Protein AF-A0A0M9UJW9-F1 (afdb_monomer_lite)

Sequence (109 aa):
MGSPVQAGAGADSSMRSRAARRAARISASCAGPHPRVPVQKARARQQRPDPDRVEGPRPVEHSDWLDPLFEERLAMREGQMLFPDRPGLGITLSERCRALTSDSVLLRG

Secondary structure (DSSP, 8-state):
-PPPPPP---SSHHHHHHHHHHHHHHHHTT-S-----------TT--PPPTT----PPP-----TTGGGBS----EETTEEPPPSSSTT---B-HHHHHT---------

Foldseek 3Di:
DDDDDDDDDDDDPPVVVVVVVVVVVVVVVPPDPDPPPPPPVPPPPDDDPDPPDPDDDDDDDDDCPCVQQWPDDFDDDPNDTDQDPQPDNNTDGDPVNVVPDPDDDDDDD

Structure (mmCIF, N/CA/C/O backbone):
data_AF-A0A0M9UJW9-F1
#
_entry.id   AF-A0A0M9UJW9-F1
#
loop_
_atom_site.group_PDB
_atom_site.id
_atom_site.type_symbol
_atom_site.label_atom_id
_atom_site.label_alt_id
_atom_site.label_comp_id
_atom_site.label_asym_id
_atom_site.label_entity_id
_atom_site.label_seq_id
_atom_site.pdbx_PDB_ins_code
_atom_site.Cartn_x
_atom_site.Cartn_y
_atom_site.Cartn_z
_atom_site.occupancy
_atom_site.B_iso_or_equiv
_atom_site.auth_seq_id
_atom_site.auth_comp_id
_atom_site.auth_asym_id
_atom_site.auth_atom_id
_atom_site.pdbx_PDB_model_num
ATOM 1 N N . MET A 1 1 ? 69.842 14.338 -17.694 1.00 43.28 1 MET A N 1
ATOM 2 C CA . MET A 1 1 ? 69.567 14.936 -16.372 1.00 43.28 1 MET A CA 1
AT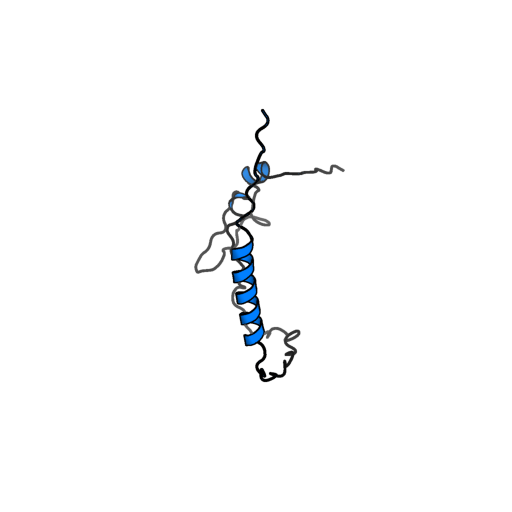OM 3 C C . MET A 1 1 ? 68.224 14.407 -15.900 1.00 43.28 1 MET A C 1
ATOM 5 O O . MET A 1 1 ? 67.210 14.789 -16.465 1.00 43.28 1 MET A O 1
ATOM 9 N N . GLY A 1 2 ? 68.221 13.439 -14.983 1.00 44.31 2 GLY A N 1
ATOM 10 C CA . GLY A 1 2 ? 66.994 12.874 -14.415 1.00 44.31 2 GLY A CA 1
ATOM 11 C C . GLY A 1 2 ? 66.650 13.588 -13.112 1.00 44.31 2 GLY A C 1
ATOM 12 O O . GLY A 1 2 ? 67.519 13.716 -12.255 1.00 44.31 2 GLY A O 1
ATOM 13 N N . SER A 1 3 ? 65.410 14.056 -12.977 1.00 46.81 3 SER A N 1
ATOM 14 C CA . SER A 1 3 ? 64.857 14.490 -11.689 1.00 46.81 3 SER A CA 1
ATOM 15 C C . SER A 1 3 ? 63.980 13.379 -11.107 1.00 46.81 3 SER A C 1
ATOM 17 O O . SER A 1 3 ? 63.216 12.772 -11.862 1.00 46.81 3 SER A O 1
ATOM 19 N N . PRO A 1 4 ? 64.067 13.099 -9.796 1.00 52.44 4 PRO A N 1
ATOM 20 C CA . PRO A 1 4 ? 63.242 12.095 -9.146 1.00 52.44 4 PRO A CA 1
ATOM 21 C C . PRO A 1 4 ? 61.886 12.672 -8.719 1.00 52.44 4 PRO A C 1
ATOM 23 O O . PRO A 1 4 ? 61.777 13.815 -8.279 1.00 52.44 4 PRO A O 1
ATOM 26 N N . VAL A 1 5 ? 60.855 11.833 -8.800 1.00 49.50 5 VAL A N 1
ATOM 27 C CA . VAL A 1 5 ? 59.558 12.031 -8.144 1.00 49.50 5 VAL A CA 1
ATOM 28 C C . VAL A 1 5 ? 59.728 11.773 -6.643 1.00 49.50 5 VAL A C 1
ATOM 30 O O . VAL A 1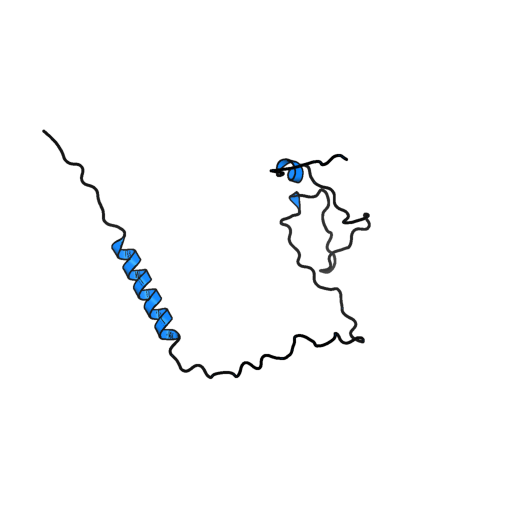 5 ? 60.164 10.690 -6.256 1.00 49.50 5 VAL A O 1
ATOM 33 N N . GLN A 1 6 ? 59.362 12.738 -5.794 1.00 45.41 6 GLN A N 1
ATOM 34 C CA . GLN A 1 6 ? 59.135 12.503 -4.364 1.00 45.41 6 GLN A CA 1
ATOM 35 C C . GLN A 1 6 ? 57.634 12.378 -4.084 1.00 45.41 6 GLN A C 1
ATOM 37 O O . GLN A 1 6 ? 56.857 13.289 -4.364 1.00 45.41 6 GLN A O 1
ATOM 42 N N . ALA A 1 7 ? 57.246 11.242 -3.503 1.00 41.31 7 ALA A N 1
ATOM 43 C CA . ALA A 1 7 ? 55.927 10.994 -2.939 1.00 41.31 7 ALA A CA 1
ATOM 44 C C . ALA A 1 7 ? 55.889 11.477 -1.479 1.00 41.31 7 ALA A C 1
ATOM 46 O O . ALA A 1 7 ? 56.686 11.037 -0.652 1.00 41.31 7 ALA A O 1
ATOM 47 N N . GLY A 1 8 ? 54.957 12.374 -1.156 1.00 36.16 8 GLY A N 1
ATOM 48 C CA . GLY A 1 8 ? 54.696 12.812 0.214 1.00 36.16 8 GLY A CA 1
ATOM 49 C C . GLY A 1 8 ? 53.750 11.852 0.935 1.00 36.16 8 GLY A C 1
ATOM 50 O O . GLY A 1 8 ? 52.555 11.832 0.657 1.00 36.16 8 GLY A O 1
ATOM 51 N N . ALA A 1 9 ? 54.276 11.084 1.889 1.00 52.41 9 ALA A N 1
ATOM 52 C CA . ALA A 1 9 ? 53.504 10.357 2.893 1.00 52.41 9 ALA A CA 1
ATOM 53 C C . ALA A 1 9 ? 53.598 11.121 4.223 1.00 52.41 9 ALA A C 1
ATOM 55 O O . ALA A 1 9 ? 54.667 11.177 4.827 1.00 52.41 9 ALA A O 1
ATOM 56 N N . GLY A 1 10 ? 52.506 11.739 4.683 1.00 51.19 10 GLY A N 1
ATOM 57 C CA . GLY A 1 10 ? 52.581 12.575 5.887 1.00 51.19 10 GLY A CA 1
ATOM 58 C C . GLY A 1 10 ? 51.262 13.132 6.417 1.00 51.19 10 GLY A C 1
ATOM 59 O O . GLY A 1 10 ? 51.214 14.309 6.752 1.00 51.19 10 GLY A O 1
ATOM 60 N N . ALA A 1 11 ? 50.192 12.332 6.502 1.00 51.00 11 ALA A N 1
ATOM 61 C CA . ALA A 1 11 ? 48.937 12.786 7.130 1.00 51.00 11 ALA A CA 1
ATOM 62 C C . ALA A 1 11 ? 48.184 11.744 7.994 1.00 51.00 11 ALA A C 1
ATOM 64 O O . ALA A 1 11 ? 47.224 12.106 8.668 1.00 51.00 11 ALA A O 1
ATOM 65 N N . ASP A 1 12 ? 48.607 10.474 8.055 1.00 55.53 12 ASP A N 1
ATOM 66 C CA . ASP A 1 12 ? 47.799 9.395 8.672 1.00 55.53 12 ASP A CA 1
ATOM 67 C C . ASP A 1 12 ? 48.118 9.138 10.174 1.00 55.53 12 ASP A C 1
ATOM 69 O O . ASP A 1 12 ? 47.286 8.691 10.967 1.00 55.53 12 ASP A O 1
ATOM 73 N N . SER A 1 13 ? 49.311 9.503 10.650 1.00 48.34 13 SER A N 1
ATOM 74 C CA . SER A 1 13 ? 49.787 9.111 11.992 1.00 48.34 13 SER A CA 1
ATOM 75 C C . SER A 1 13 ? 49.118 9.865 13.160 1.00 48.34 13 SER A C 1
ATOM 77 O O . SER A 1 13 ? 49.022 9.349 14.280 1.00 48.34 13 SER A O 1
ATOM 79 N N . SER A 1 14 ? 48.624 11.086 12.918 1.00 54.22 14 SER A N 1
ATOM 80 C CA . SER A 1 14 ? 48.058 11.968 13.958 1.00 54.22 14 SER A CA 1
ATOM 81 C C . SER A 1 14 ? 46.613 11.598 14.338 1.00 54.22 14 SER A C 1
ATOM 83 O O . SER A 1 14 ? 46.249 11.598 15.520 1.00 54.22 14 SER A O 1
ATOM 85 N N . MET A 1 15 ? 45.794 11.186 13.363 1.00 49.81 15 MET A N 1
ATOM 86 C CA . MET A 1 15 ? 44.398 10.784 13.590 1.00 49.81 15 MET A CA 1
ATOM 87 C C . MET A 1 15 ? 44.294 9.454 14.350 1.00 49.81 15 MET A C 1
ATOM 89 O O . MET A 1 15 ? 43.516 9.345 15.306 1.00 49.81 15 MET A O 1
ATOM 93 N N . ARG A 1 16 ? 45.147 8.475 14.016 1.00 54.72 16 ARG A N 1
ATOM 94 C CA . ARG A 1 16 ? 45.202 7.168 14.702 1.00 54.72 16 ARG A CA 1
ATOM 95 C C . ARG A 1 16 ? 45.533 7.309 16.192 1.00 54.72 16 ARG A C 1
ATOM 97 O O . ARG A 1 16 ? 44.937 6.637 17.033 1.00 54.72 16 ARG A O 1
ATOM 104 N N . SER A 1 17 ? 46.382 8.277 16.537 1.00 56.62 17 SER A N 1
ATOM 105 C CA . SER A 1 17 ? 46.771 8.570 17.922 1.00 56.62 17 SER A CA 1
ATOM 106 C C . SER A 1 17 ? 45.661 9.195 18.784 1.00 56.62 17 SER A C 1
ATOM 108 O O . SER A 1 17 ? 45.693 9.076 20.013 1.00 56.62 17 SER A O 1
ATOM 110 N N . ARG A 1 18 ? 44.669 9.877 18.194 1.00 57.16 18 AR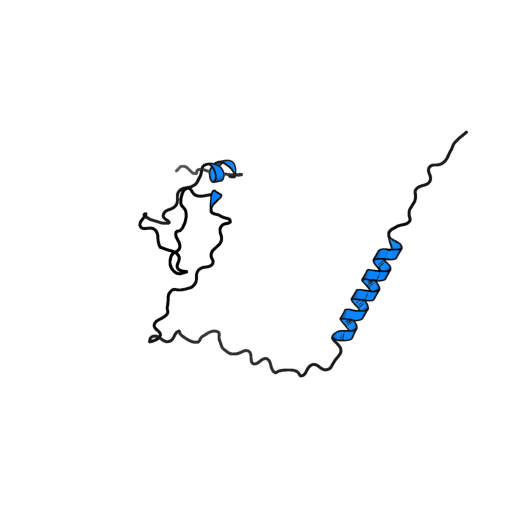G A N 1
ATOM 111 C CA . ARG A 1 18 ? 43.505 10.404 18.939 1.00 57.16 18 ARG A CA 1
ATOM 112 C C . ARG A 1 18 ? 42.414 9.347 19.119 1.00 57.16 18 ARG A C 1
ATOM 114 O O . ARG A 1 18 ? 41.852 9.248 20.209 1.00 57.16 18 ARG A O 1
ATOM 121 N N . ALA A 1 19 ? 42.166 8.527 18.098 1.00 56.75 19 ALA A N 1
ATOM 122 C CA . ALA A 1 19 ? 41.201 7.429 18.166 1.00 56.75 19 ALA A CA 1
ATOM 123 C C . ALA A 1 19 ? 41.591 6.380 19.225 1.00 56.75 19 ALA A C 1
ATOM 125 O O . ALA A 1 19 ? 40.765 6.016 20.064 1.00 56.75 19 ALA A O 1
ATOM 126 N N . ALA A 1 20 ? 42.869 5.985 19.270 1.00 53.62 20 ALA A N 1
ATOM 127 C CA . ALA A 1 20 ? 43.375 5.024 20.252 1.00 53.62 20 ALA A CA 1
ATOM 128 C C . ALA A 1 20 ? 43.221 5.516 21.706 1.00 53.62 20 ALA A C 1
ATOM 130 O O . ALA A 1 20 ? 42.790 4.770 22.585 1.00 53.62 20 ALA A O 1
ATOM 131 N N . ARG A 1 21 ? 43.486 6.807 21.963 1.00 56.34 21 ARG A N 1
ATOM 132 C CA . ARG A 1 21 ? 43.331 7.409 23.301 1.00 56.34 21 ARG A CA 1
ATOM 133 C C . ARG A 1 21 ? 41.871 7.514 23.755 1.00 56.34 21 ARG A C 1
ATOM 135 O O . ARG A 1 21 ? 41.601 7.402 24.949 1.00 56.34 21 ARG A O 1
ATOM 142 N N . ARG A 1 22 ? 40.923 7.696 22.830 1.00 54.56 22 ARG A N 1
ATOM 143 C CA . ARG A 1 22 ? 39.485 7.747 23.149 1.00 54.56 22 ARG A CA 1
ATOM 144 C C . ARG A 1 22 ? 38.918 6.356 23.465 1.00 54.56 22 ARG A C 1
ATOM 146 O O . ARG A 1 22 ? 38.146 6.233 24.410 1.00 54.56 22 ARG A O 1
ATOM 153 N N . ALA A 1 23 ? 39.352 5.317 22.750 1.00 50.06 23 ALA A N 1
ATOM 154 C CA . ALA A 1 23 ? 38.933 3.931 22.995 1.00 50.06 23 ALA A CA 1
ATOM 155 C C . ALA A 1 23 ? 39.395 3.395 24.367 1.00 50.06 23 ALA A C 1
ATOM 157 O O . ALA A 1 23 ? 38.624 2.749 25.081 1.00 50.06 23 ALA A O 1
ATOM 158 N N . ALA A 1 24 ? 40.619 3.736 24.785 1.00 53.69 24 ALA A N 1
ATOM 159 C CA . ALA A 1 24 ? 41.142 3.350 26.098 1.00 53.69 24 ALA A CA 1
ATOM 160 C C . ALA A 1 24 ? 40.348 3.976 27.264 1.00 53.69 24 ALA A C 1
ATOM 162 O O . ALA A 1 24 ? 40.149 3.339 28.297 1.00 53.69 24 ALA A O 1
ATOM 163 N N . ARG A 1 25 ? 39.836 5.205 27.090 1.00 51.72 25 ARG A N 1
ATOM 164 C CA . ARG A 1 25 ? 39.080 5.924 28.128 1.00 51.72 25 ARG A CA 1
ATOM 165 C C . ARG A 1 25 ? 37.647 5.393 28.306 1.00 51.72 25 ARG A C 1
ATOM 167 O O . ARG A 1 25 ? 37.133 5.431 29.417 1.00 51.72 25 ARG A O 1
ATOM 174 N N . ILE A 1 26 ? 37.030 4.851 27.251 1.00 53.72 26 ILE A N 1
ATOM 175 C CA . ILE A 1 26 ? 35.713 4.186 27.332 1.00 53.72 26 ILE A CA 1
ATOM 176 C C . ILE A 1 26 ? 35.829 2.856 28.089 1.00 53.72 26 ILE A C 1
ATOM 178 O O . ILE A 1 26 ? 35.010 2.570 28.957 1.00 53.72 26 ILE A O 1
ATOM 182 N N . SER A 1 27 ? 36.888 2.083 27.831 1.00 52.41 27 SER A N 1
ATOM 183 C CA . SER A 1 27 ? 37.079 0.762 28.450 1.00 52.41 27 SER A CA 1
ATOM 184 C C . SER A 1 27 ? 37.290 0.830 29.970 1.00 52.41 27 SER A C 1
ATOM 186 O O . SER A 1 27 ? 36.798 -0.026 30.699 1.00 52.41 27 SER A O 1
ATOM 188 N N . ALA A 1 28 ? 37.962 1.872 30.471 1.00 53.94 28 ALA A N 1
ATOM 189 C CA . ALA A 1 28 ? 38.191 2.048 31.908 1.00 53.94 28 ALA A CA 1
ATOM 190 C C . ALA A 1 28 ? 36.925 2.453 32.693 1.00 53.94 28 ALA A C 1
ATOM 192 O O . ALA A 1 28 ? 36.850 2.213 33.895 1.00 53.94 28 ALA A O 1
ATOM 193 N N . SER A 1 29 ? 35.916 3.034 32.031 1.00 49.84 29 SER A N 1
ATOM 194 C CA . SER A 1 29 ? 34.678 3.487 32.685 1.00 49.84 29 SER A CA 1
ATOM 195 C C . SER A 1 29 ? 33.723 2.343 33.051 1.00 49.84 29 SER A C 1
ATOM 197 O O . SER A 1 29 ? 32.823 2.547 33.862 1.00 49.84 29 SER A O 1
ATOM 199 N N . CYS A 1 30 ? 33.893 1.154 32.468 1.00 45.91 30 CYS A N 1
ATOM 200 C CA . CYS A 1 30 ? 32.993 0.012 32.662 1.00 45.91 30 CYS A CA 1
ATOM 201 C C . CYS A 1 30 ? 33.482 -0.991 33.722 1.00 45.91 30 CYS A C 1
ATOM 203 O O . CYS A 1 30 ? 32.813 -1.991 33.965 1.00 45.91 30 CYS A O 1
ATOM 205 N N . ALA A 1 31 ? 34.634 -0.744 34.354 1.00 50.91 31 ALA A N 1
ATOM 206 C CA . ALA A 1 31 ? 35.265 -1.665 35.305 1.00 50.91 31 ALA A CA 1
ATOM 207 C C . ALA A 1 31 ? 34.903 -1.396 36.783 1.00 50.91 31 ALA A C 1
ATOM 209 O O . ALA A 1 31 ? 35.614 -1.832 37.686 1.00 50.91 31 ALA A O 1
ATOM 210 N N . GLY A 1 32 ? 33.810 -0.673 37.048 1.00 54.75 32 GLY A N 1
ATOM 211 C CA . GLY A 1 32 ? 33.247 -0.554 38.395 1.00 54.75 32 GLY A CA 1
ATOM 212 C C . GLY A 1 32 ? 32.362 -1.761 38.738 1.00 54.75 32 GLY A C 1
ATOM 213 O O . GLY A 1 32 ? 31.749 -2.338 37.836 1.00 54.75 32 GLY A O 1
ATOM 214 N N . PRO A 1 33 ? 32.246 -2.161 40.018 1.00 55.06 33 PRO A N 1
ATOM 215 C CA . PRO A 1 33 ? 31.326 -3.215 40.424 1.00 55.06 33 PRO A CA 1
ATOM 216 C C . PRO A 1 33 ? 29.886 -2.730 40.217 1.00 55.06 33 PRO A C 1
ATOM 218 O O . PRO A 1 33 ? 29.307 -2.061 41.069 1.00 55.06 33 PRO A O 1
ATOM 221 N N . HIS A 1 34 ? 29.293 -3.047 39.066 1.00 56.22 34 HIS A N 1
ATOM 222 C CA . HIS A 1 34 ? 27.860 -2.867 38.881 1.00 56.22 34 HIS A CA 1
ATOM 223 C C . HIS A 1 34 ? 27.126 -3.824 39.829 1.00 56.22 34 HIS A C 1
ATOM 225 O O . HIS A 1 34 ? 27.430 -5.025 39.826 1.00 56.22 34 HIS A O 1
ATOM 231 N N . PRO A 1 35 ? 26.153 -3.347 40.628 1.00 51.56 35 PRO A N 1
ATOM 232 C CA . PRO A 1 35 ? 25.291 -4.246 41.376 1.00 51.56 35 PRO A CA 1
ATOM 233 C C . PRO A 1 35 ? 24.612 -5.177 40.370 1.00 51.56 35 PRO A C 1
ATOM 235 O O . PRO A 1 35 ? 23.945 -4.726 39.437 1.00 51.56 35 PRO A O 1
ATOM 238 N N . ARG A 1 36 ? 24.822 -6.489 40.526 1.00 61.81 36 ARG A N 1
ATOM 239 C CA . ARG A 1 36 ? 24.105 -7.496 39.743 1.00 61.81 36 ARG A CA 1
ATOM 240 C C . ARG A 1 36 ? 22.640 -7.421 40.145 1.00 61.81 36 ARG A C 1
ATOM 242 O O . ARG A 1 36 ? 22.231 -8.045 41.118 1.00 61.81 36 ARG A O 1
ATOM 249 N N . VAL A 1 37 ? 21.859 -6.643 39.404 1.00 57.44 37 VAL A N 1
ATOM 250 C CA . VAL A 1 37 ? 20.404 -6.720 39.479 1.00 57.44 37 VAL A CA 1
ATOM 251 C C . VAL A 1 37 ? 20.046 -8.125 38.996 1.00 57.44 37 VAL A C 1
ATOM 253 O O . VAL A 1 37 ? 20.422 -8.476 37.870 1.00 57.44 37 VAL A O 1
ATOM 256 N N . PRO A 1 38 ? 19.403 -8.979 39.810 1.00 55.62 38 PRO A N 1
ATOM 257 C CA . PRO A 1 38 ? 18.934 -10.255 39.310 1.00 55.62 38 PRO A CA 1
ATOM 258 C C . PRO A 1 38 ? 17.970 -9.953 38.166 1.00 55.62 38 PRO A C 1
ATOM 260 O O . PRO A 1 38 ? 16.920 -9.344 38.367 1.00 55.62 38 PRO A O 1
ATOM 263 N N . VAL A 1 39 ? 18.345 -10.359 36.951 1.00 59.56 39 VAL A N 1
ATOM 264 C CA . VAL A 1 39 ? 17.428 -10.388 35.817 1.00 59.56 39 VAL A CA 1
ATOM 265 C C . VAL A 1 39 ? 16.398 -11.453 36.160 1.00 59.56 39 VAL A C 1
ATOM 267 O O . VAL A 1 39 ? 16.547 -12.628 35.823 1.00 59.56 39 VAL A O 1
ATOM 270 N N . GLN A 1 40 ? 15.345 -11.053 36.869 1.00 61.09 40 GLN A N 1
ATOM 271 C CA . GLN A 1 40 ? 14.093 -11.776 36.817 1.00 61.09 40 GLN A CA 1
ATOM 272 C C . GLN A 1 40 ? 13.683 -11.718 35.349 1.00 61.09 40 GLN A C 1
ATOM 274 O O . GLN A 1 40 ? 13.182 -10.703 34.870 1.00 61.09 40 GLN A O 1
ATOM 279 N N . LYS A 1 41 ? 13.966 -12.789 34.597 1.00 50.31 41 LYS A N 1
ATOM 280 C CA . LYS A 1 41 ? 13.338 -13.024 33.299 1.00 50.31 41 LYS A CA 1
ATOM 281 C C . LYS A 1 41 ? 11.854 -13.183 33.596 1.00 50.31 41 LYS A C 1
ATOM 283 O O . LYS A 1 41 ? 11.380 -14.293 33.834 1.00 50.31 41 LYS A O 1
ATOM 288 N N . ALA A 1 42 ? 11.159 -12.053 33.694 1.00 55.41 42 ALA A N 1
ATOM 289 C CA . ALA A 1 42 ? 9.734 -12.000 33.903 1.00 55.41 42 ALA A CA 1
ATOM 290 C C . ALA A 1 42 ? 9.117 -12.937 32.870 1.00 55.41 42 ALA A C 1
ATOM 292 O O . ALA A 1 42 ? 9.406 -12.847 31.673 1.00 55.41 42 ALA A O 1
ATOM 293 N N . ARG A 1 43 ? 8.306 -13.879 33.345 1.00 56.44 43 ARG A N 1
ATOM 294 C CA . ARG A 1 43 ? 7.522 -14.815 32.535 1.00 56.44 43 ARG A CA 1
ATOM 295 C C . ARG A 1 43 ? 6.408 -14.067 31.784 1.00 56.44 43 ARG A C 1
ATOM 297 O O . ARG A 1 43 ? 5.264 -14.492 31.770 1.00 56.44 43 ARG A O 1
ATOM 304 N N . ALA A 1 44 ? 6.728 -12.940 31.158 1.00 55.28 44 ALA A N 1
ATOM 305 C CA . ALA A 1 44 ? 5.801 -12.047 30.477 1.00 55.28 44 ALA A CA 1
ATOM 306 C C . ALA A 1 44 ? 5.423 -12.542 29.068 1.00 55.28 44 ALA A C 1
ATOM 308 O O . ALA A 1 44 ? 4.848 -11.799 28.286 1.00 55.28 44 ALA A O 1
ATOM 309 N N . ARG A 1 45 ? 5.753 -13.791 28.707 1.00 59.19 45 ARG A N 1
ATOM 310 C CA . ARG A 1 45 ? 5.456 -14.338 27.374 1.00 59.19 45 ARG A CA 1
ATOM 311 C C . ARG A 1 45 ? 4.055 -14.943 27.230 1.00 59.19 45 ARG A C 1
ATOM 313 O O . ARG A 1 45 ? 3.728 -15.363 26.129 1.00 59.19 45 ARG A O 1
ATOM 320 N N . GLN A 1 46 ? 3.246 -15.029 28.291 1.00 63.56 46 GLN A N 1
ATOM 321 C CA . GLN A 1 46 ? 1.967 -15.766 28.249 1.00 63.56 46 GLN A CA 1
ATOM 322 C C . GLN A 1 46 ? 0.856 -15.179 29.136 1.00 63.56 46 GLN A C 1
ATOM 324 O O . GLN A 1 46 ? -0.029 -15.912 29.573 1.00 63.56 46 GLN A O 1
ATOM 329 N N . GLN A 1 47 ? 0.868 -13.878 29.435 1.00 66.19 47 GLN A N 1
ATOM 330 C CA . GLN A 1 47 ? -0.338 -13.281 30.014 1.00 66.19 47 GLN A CA 1
ATOM 331 C C . GLN A 1 47 ? -1.398 -13.241 28.914 1.00 66.19 47 GLN A C 1
ATOM 333 O O . GLN A 1 47 ? -1.230 -12.540 27.916 1.00 66.19 47 GLN A O 1
ATOM 338 N N . ARG A 1 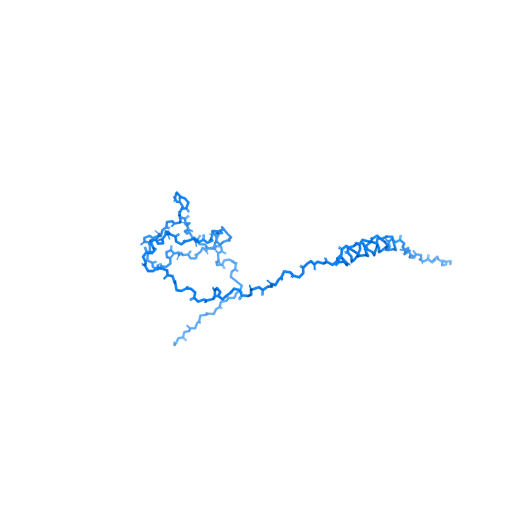48 ? -2.444 -14.067 29.057 1.00 64.81 48 ARG A N 1
ATOM 339 C CA . ARG A 1 48 ? -3.622 -13.972 28.192 1.00 64.81 48 ARG A CA 1
ATOM 340 C C . ARG A 1 48 ? -4.165 -12.547 28.321 1.00 64.81 48 ARG A C 1
ATOM 342 O O . ARG A 1 48 ? -4.202 -12.045 29.447 1.00 64.81 48 ARG A O 1
ATOM 349 N N . PRO A 1 49 ? -4.533 -11.892 27.210 1.00 68.88 49 PRO A N 1
ATOM 350 C CA . PRO A 1 49 ? -5.209 -10.610 27.298 1.00 68.88 49 PRO A CA 1
ATOM 351 C C . PRO A 1 49 ? -6.462 -10.775 28.164 1.00 68.88 49 PRO A C 1
ATOM 353 O O . PRO A 1 49 ? -7.145 -11.798 28.085 1.00 68.88 49 PRO A O 1
ATOM 356 N N . ASP A 1 50 ? -6.692 -9.795 29.032 1.00 75.88 50 ASP A N 1
ATOM 357 C CA . ASP A 1 50 ? -7.883 -9.714 29.871 1.00 75.88 50 ASP A CA 1
ATOM 358 C C . ASP A 1 50 ? -9.121 -9.625 28.959 1.00 75.88 50 ASP A C 1
ATOM 360 O O . ASP A 1 50 ? -9.192 -8.688 28.157 1.00 75.88 50 ASP A O 1
ATOM 364 N N . PRO A 1 51 ? -10.051 -10.598 29.015 1.00 69.50 51 PRO A N 1
ATOM 365 C CA . PRO A 1 51 ? -11.210 -10.640 28.126 1.00 69.50 51 PRO A CA 1
ATOM 366 C C . PRO A 1 51 ? -12.179 -9.474 28.352 1.00 69.50 51 PRO A C 1
ATOM 368 O O . PRO A 1 51 ? -12.932 -9.144 27.438 1.00 69.50 51 PRO A O 1
ATOM 371 N N . ASP A 1 52 ? -12.129 -8.836 29.525 1.00 79.75 52 ASP A N 1
ATOM 372 C CA . ASP A 1 52 ? -13.006 -7.721 29.887 1.00 79.75 52 ASP A CA 1
ATOM 373 C C . ASP A 1 52 ? -12.366 -6.359 29.572 1.00 79.75 52 ASP A C 1
ATOM 375 O O . ASP A 1 52 ? -12.996 -5.304 29.706 1.00 79.75 52 ASP A O 1
ATOM 379 N N . ARG A 1 53 ? -11.107 -6.348 29.108 1.00 75.94 53 ARG A N 1
ATOM 380 C CA . ARG A 1 53 ? -10.447 -5.122 28.668 1.00 75.94 53 ARG A CA 1
ATOM 381 C C . ARG A 1 53 ? -11.048 -4.677 27.341 1.00 75.94 53 ARG A C 1
ATOM 383 O O . ARG A 1 53 ? -10.781 -5.260 26.294 1.00 75.94 53 ARG A O 1
ATOM 390 N N . VAL A 1 54 ? -11.763 -3.555 27.374 1.00 69.88 54 VAL A N 1
ATOM 391 C CA . VAL A 1 54 ? -12.078 -2.790 26.164 1.00 69.88 54 VAL A CA 1
ATOM 392 C C . VAL A 1 54 ? -10.763 -2.229 25.627 1.00 69.88 54 VAL A C 1
ATOM 394 O O . VAL A 1 54 ? -10.259 -1.199 26.078 1.00 69.88 54 VAL A O 1
ATOM 397 N N . GLU A 1 55 ? -10.132 -2.962 24.717 1.00 75.12 55 GLU A N 1
ATOM 398 C CA . GLU A 1 55 ? -8.952 -2.472 24.028 1.00 75.12 55 GLU A CA 1
ATOM 399 C C . GLU A 1 55 ? -9.369 -1.355 23.068 1.00 75.12 55 GLU A C 1
ATOM 401 O O . GLU A 1 55 ? -10.215 -1.542 22.195 1.00 75.12 55 GLU A O 1
ATOM 406 N N . GLY A 1 56 ? -8.776 -0.172 23.247 1.00 80.25 56 GLY A N 1
ATOM 407 C CA . GLY A 1 56 ? -8.877 0.908 22.271 1.00 80.25 56 GLY A CA 1
ATOM 408 C C . GLY A 1 56 ? -8.259 0.516 20.920 1.00 80.25 56 GLY A C 1
ATOM 409 O O . GLY A 1 56 ? -7.659 -0.560 20.797 1.00 80.25 56 GLY A O 1
ATOM 410 N N . PRO A 1 57 ? -8.367 1.386 19.900 1.00 84.00 57 PRO A N 1
ATOM 411 C CA . PRO A 1 57 ? -7.804 1.113 18.585 1.00 84.00 57 PRO A CA 1
ATOM 412 C C . PRO A 1 57 ? -6.327 0.745 18.706 1.00 84.00 57 PRO A C 1
ATOM 414 O O . PRO A 1 57 ? -5.554 1.378 19.432 1.00 84.00 57 PRO A O 1
ATOM 417 N N . ARG A 1 58 ? -5.942 -0.323 18.008 1.00 86.62 58 ARG A N 1
ATOM 418 C CA . ARG A 1 58 ? -4.555 -0.771 17.997 1.00 86.62 58 ARG A CA 1
ATOM 419 C C . ARG A 1 58 ? -3.706 0.279 17.270 1.00 86.62 58 ARG A C 1
ATOM 421 O O . ARG A 1 58 ? -4.098 0.706 16.184 1.00 86.62 58 ARG A O 1
ATOM 428 N N . PRO A 1 59 ? -2.564 0.700 17.840 1.00 88.94 59 PRO A N 1
ATOM 429 C CA . PRO A 1 59 ? -1.671 1.619 17.157 1.00 88.94 59 PRO A CA 1
ATOM 430 C C . PRO A 1 59 ? -1.109 0.948 15.904 1.00 88.94 59 PRO A C 1
ATOM 432 O O . PRO A 1 59 ? -0.743 -0.228 15.926 1.00 88.94 59 PRO A O 1
ATOM 435 N N . VAL A 1 60 ? -1.029 1.722 14.830 1.00 92.19 60 VAL A N 1
ATOM 436 C CA . VAL A 1 60 ? -0.401 1.328 13.572 1.00 92.19 60 VAL A CA 1
ATOM 437 C C . VAL A 1 60 ? 0.727 2.311 13.314 1.00 92.19 60 VAL A C 1
ATOM 439 O O . VAL A 1 60 ? 0.566 3.514 13.521 1.00 92.19 60 VAL A O 1
ATOM 442 N N . GLU A 1 61 ? 1.882 1.799 12.908 1.00 92.31 61 GLU A N 1
ATOM 443 C CA . GLU A 1 61 ? 2.996 2.649 12.511 1.00 92.31 61 GLU A CA 1
ATOM 444 C C . GLU A 1 61 ? 2.631 3.408 11.233 1.00 92.31 61 GLU A C 1
ATOM 446 O O . GLU A 1 61 ? 2.202 2.812 10.244 1.00 92.31 61 GLU A O 1
ATOM 451 N N . HIS A 1 62 ? 2.791 4.728 11.266 1.00 90.38 62 HIS A N 1
ATOM 452 C CA . HIS A 1 62 ? 2.587 5.582 10.106 1.00 90.38 62 HIS A CA 1
ATOM 453 C C . HIS A 1 62 ? 3.937 5.926 9.470 1.00 90.38 62 HIS A C 1
ATOM 455 O O . HIS A 1 62 ? 4.844 6.402 10.153 1.00 90.38 62 HIS A O 1
ATOM 461 N N . SER A 1 63 ? 4.049 5.704 8.162 1.00 92.56 63 SER A N 1
ATOM 462 C CA . SER A 1 63 ? 5.204 6.065 7.340 1.00 92.56 63 SER A CA 1
ATOM 463 C C . SER A 1 63 ? 4.715 6.551 5.978 1.00 92.56 63 SER A C 1
ATOM 465 O O . SER A 1 63 ? 3.810 5.952 5.400 1.00 92.56 63 SER A O 1
ATOM 467 N N . ASP A 1 64 ? 5.331 7.613 5.465 1.00 93.69 64 ASP A N 1
ATOM 468 C CA . ASP A 1 64 ? 5.022 8.245 4.178 1.00 93.69 64 ASP A CA 1
ATOM 469 C C . ASP 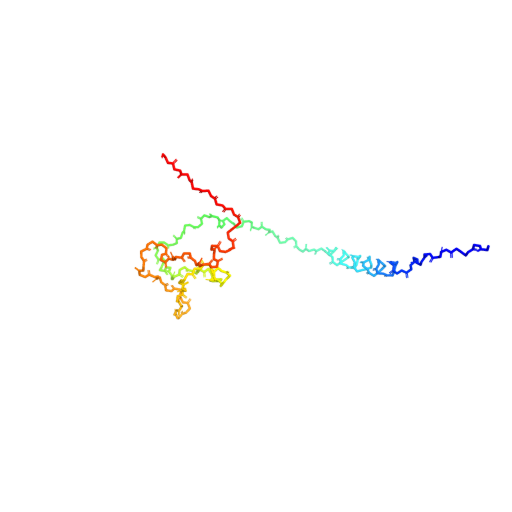A 1 64 ? 5.918 7.744 3.029 1.00 93.69 64 ASP A C 1
ATOM 471 O O . ASP A 1 64 ? 5.745 8.129 1.875 1.00 93.69 64 ASP A O 1
ATOM 475 N N . TRP A 1 65 ? 6.881 6.855 3.296 1.00 96.38 65 TRP A N 1
ATOM 476 C CA . TRP A 1 65 ? 7.874 6.438 2.296 1.00 96.38 65 TRP A CA 1
ATOM 477 C C . TRP A 1 65 ? 7.262 5.744 1.074 1.00 96.38 65 TRP A C 1
ATOM 479 O O . TRP A 1 65 ? 7.830 5.793 -0.019 1.00 96.38 65 TRP A O 1
ATOM 489 N N . LEU A 1 66 ? 6.113 5.090 1.254 1.00 96.38 66 LEU A N 1
ATOM 490 C CA . LEU A 1 66 ? 5.416 4.355 0.199 1.00 96.38 66 LEU A CA 1
ATOM 491 C C . LEU A 1 66 ? 4.399 5.206 -0.559 1.00 96.38 66 LEU A C 1
ATOM 493 O O . LEU A 1 66 ? 3.930 4.775 -1.611 1.00 96.38 66 LEU A O 1
ATOM 497 N N . ASP A 1 67 ? 4.092 6.408 -0.074 1.00 96.31 67 ASP A N 1
ATOM 498 C CA . ASP A 1 67 ? 3.093 7.287 -0.672 1.00 96.31 67 ASP A CA 1
ATOM 499 C C . ASP A 1 67 ? 3.292 7.447 -2.194 1.00 96.31 67 ASP A C 1
ATOM 501 O O . ASP A 1 67 ? 2.343 7.247 -2.957 1.00 96.31 67 ASP A O 1
ATOM 505 N N . PRO A 1 68 ? 4.496 7.716 -2.730 1.00 97.50 68 PRO A N 1
ATOM 506 C CA . PRO A 1 68 ? 4.654 7.921 -4.171 1.00 97.50 68 PRO A CA 1
ATOM 507 C C . PRO A 1 68 ? 4.346 6.690 -5.046 1.00 97.50 68 PRO A C 1
ATOM 509 O O . PRO A 1 68 ? 4.284 6.829 -6.268 1.00 97.50 68 PRO A O 1
ATOM 512 N N . LEU A 1 69 ? 4.199 5.495 -4.463 1.00 98.25 69 LEU A N 1
ATOM 513 C CA . LEU A 1 69 ? 3.991 4.238 -5.191 1.00 98.25 69 LEU A CA 1
ATOM 514 C C . LEU A 1 69 ? 2.513 3.920 -5.466 1.00 98.25 69 LEU A C 1
ATOM 516 O O . LEU A 1 69 ? 2.236 3.010 -6.249 1.00 98.25 69 LEU A O 1
ATOM 520 N N . PHE A 1 70 ? 1.583 4.670 -4.871 1.00 97.88 70 PHE A N 1
ATOM 521 C CA . PHE A 1 70 ? 0.142 4.474 -5.029 1.00 97.88 70 PHE A CA 1
ATOM 522 C C . PHE A 1 70 ? -0.563 5.776 -5.419 1.00 97.88 70 PHE A C 1
ATOM 524 O O . PHE A 1 70 ? -0.086 6.865 -5.087 1.00 97.88 70 PHE A O 1
ATOM 531 N N . GLU A 1 71 ? -1.692 5.663 -6.118 1.00 97.81 71 GLU A N 1
ATOM 532 C CA . GLU A 1 71 ? -2.525 6.818 -6.493 1.00 97.81 71 GLU A CA 1
ATOM 533 C C . GLU A 1 71 ? -3.296 7.381 -5.286 1.00 97.81 71 GLU A C 1
ATOM 535 O O . GLU A 1 71 ? -3.610 8.569 -5.203 1.00 97.81 71 GLU A O 1
ATOM 540 N N . GLU A 1 72 ? -3.588 6.530 -4.307 1.00 96.75 72 GLU A N 1
ATOM 541 C CA . GLU A 1 72 ? -4.360 6.857 -3.120 1.00 96.75 72 GLU A CA 1
ATOM 542 C C . GLU A 1 72 ? -3.486 7.296 -1.930 1.00 96.75 72 GLU A C 1
ATOM 544 O O . GLU A 1 72 ? -2.326 6.912 -1.775 1.00 96.75 72 GLU A O 1
ATOM 549 N N . ARG A 1 73 ? -4.078 8.087 -1.028 1.00 94.06 73 ARG A N 1
ATOM 550 C CA . ARG A 1 73 ? -3.479 8.520 0.245 1.00 94.06 73 ARG A CA 1
ATOM 551 C C . ARG A 1 73 ? -4.362 8.075 1.402 1.00 94.06 73 ARG A C 1
ATOM 553 O O . ARG A 1 73 ? -5.589 8.165 1.309 1.00 94.06 73 ARG A O 1
ATOM 560 N N . LEU A 1 74 ? -3.748 7.624 2.492 1.00 93.31 74 LEU A N 1
ATOM 561 C CA . LEU A 1 74 ? -4.475 7.310 3.719 1.00 93.31 74 LEU A CA 1
ATOM 562 C C . LEU A 1 74 ? -4.854 8.608 4.431 1.00 93.31 74 LEU A C 1
ATOM 564 O O . LEU A 1 74 ? -4.034 9.506 4.607 1.00 93.31 74 LEU A O 1
ATOM 568 N N . ALA A 1 75 ? -6.119 8.708 4.827 1.00 92.38 75 ALA A N 1
ATOM 569 C CA . ALA A 1 75 ? -6.610 9.849 5.579 1.00 92.38 75 ALA A CA 1
ATOM 570 C C . ALA A 1 75 ? -6.412 9.608 7.076 1.00 92.38 75 ALA A C 1
ATOM 572 O O . ALA A 1 75 ? -6.637 8.508 7.581 1.00 92.38 75 ALA A O 1
ATOM 573 N N . MET A 1 76 ? -6.045 10.663 7.795 1.00 93.06 76 MET A N 1
ATOM 574 C CA . MET A 1 76 ? -5.972 10.652 9.249 1.00 93.06 76 MET A CA 1
ATOM 575 C C . MET A 1 76 ? -6.989 11.618 9.841 1.00 93.06 76 MET A C 1
ATOM 577 O O . MET A 1 76 ? -7.149 12.740 9.356 1.00 93.06 76 MET A O 1
ATOM 581 N N . ARG A 1 77 ? -7.650 11.201 10.920 1.00 94.38 77 ARG A N 1
ATOM 582 C CA . ARG A 1 77 ? -8.502 12.061 11.745 1.00 94.38 77 ARG A CA 1
ATOM 583 C C . ARG A 1 77 ? -8.318 11.711 13.208 1.00 94.38 77 ARG A C 1
ATOM 585 O O . ARG A 1 77 ? -8.313 10.541 13.558 1.00 94.38 77 ARG A O 1
ATOM 592 N N . GLU A 1 78 ? -8.137 12.731 14.043 1.00 94.44 78 GLU A N 1
ATOM 593 C CA . GLU A 1 78 ? -8.030 12.570 15.504 1.00 94.44 78 GLU A CA 1
ATOM 594 C C . GLU A 1 78 ? -6.935 11.571 15.930 1.00 94.44 78 GLU A C 1
ATOM 596 O O . GLU A 1 78 ? -7.082 10.812 16.883 1.00 94.44 78 GLU A O 1
ATOM 601 N N . GLY A 1 79 ? -5.819 11.547 15.192 1.00 91.94 79 GLY A N 1
ATOM 602 C CA . GLY A 1 79 ? -4.715 10.615 15.446 1.00 91.94 79 GLY A CA 1
ATOM 603 C C . GLY A 1 79 ? -5.005 9.163 15.050 1.00 91.94 79 GLY A C 1
ATOM 604 O O . GLY A 1 79 ? -4.198 8.286 15.344 1.00 91.94 79 GLY A O 1
ATOM 605 N N . GLN A 1 80 ? -6.123 8.901 14.372 1.00 91.81 80 GLN A N 1
ATOM 606 C CA . GLN A 1 80 ? -6.495 7.593 13.847 1.00 91.81 80 GLN A CA 1
ATOM 607 C C . GLN A 1 80 ? -6.375 7.570 12.326 1.00 91.81 80 GLN A C 1
ATOM 609 O O . GLN A 1 80 ? -6.727 8.530 11.637 1.00 91.81 80 GLN A O 1
ATOM 614 N N . MET A 1 81 ? -5.893 6.448 11.802 1.00 93.00 81 MET A N 1
ATOM 615 C CA . MET A 1 81 ? -5.902 6.180 10.372 1.00 93.00 81 MET A CA 1
ATOM 616 C C . MET A 1 81 ? -7.297 5.707 9.964 1.00 93.00 81 MET A C 1
ATOM 618 O O . MET A 1 81 ? -7.811 4.735 10.517 1.00 93.00 81 MET A O 1
ATOM 622 N N . LEU A 1 82 ? -7.917 6.409 9.019 1.00 93.00 82 LEU A N 1
ATOM 623 C CA . LEU A 1 82 ? -9.238 6.058 8.516 1.00 93.00 82 LEU A CA 1
ATOM 624 C C . LEU A 1 82 ? -9.134 4.888 7.545 1.00 93.00 82 LEU A C 1
ATOM 626 O O . LEU A 1 82 ? -8.295 4.888 6.642 1.00 93.00 82 LEU A O 1
ATOM 630 N N . PHE A 1 83 ? -10.019 3.910 7.718 1.00 90.75 83 PHE A N 1
ATOM 631 C CA . PHE A 1 83 ? -10.096 2.781 6.807 1.00 90.75 83 PHE A CA 1
ATOM 632 C C . PHE A 1 83 ? -10.785 3.209 5.501 1.00 90.75 83 PHE A C 1
ATOM 634 O O . PHE A 1 83 ? -11.860 3.813 5.568 1.00 90.75 83 PHE A O 1
ATOM 641 N N . PRO A 1 84 ? -10.199 2.929 4.323 1.00 91.69 84 PRO A N 1
ATOM 642 C CA . PRO A 1 84 ? -10.865 3.174 3.050 1.00 91.69 84 PRO A CA 1
ATOM 643 C C . PRO A 1 84 ? -12.133 2.322 2.907 1.00 91.69 84 PRO A C 1
ATOM 645 O O . PRO A 1 84 ? -12.170 1.174 3.343 1.00 91.69 84 PRO A O 1
ATOM 648 N N . ASP A 1 85 ? -13.149 2.865 2.242 1.00 94.81 85 ASP A N 1
ATOM 649 C CA . ASP A 1 85 ? -14.358 2.141 1.824 1.00 94.81 85 ASP A CA 1
ATOM 650 C C . ASP A 1 85 ? -14.161 1.357 0.511 1.00 94.81 85 ASP A C 1
ATOM 652 O O . ASP A 1 85 ? -14.976 0.504 0.150 1.00 94.81 85 ASP A O 1
ATOM 656 N N . ARG A 1 86 ? -13.058 1.624 -0.200 1.00 95.69 86 ARG A N 1
ATOM 657 C CA . ARG A 1 86 ? -12.658 0.912 -1.417 1.00 95.69 86 ARG A CA 1
ATOM 658 C C . ARG A 1 86 ? -12.379 -0.571 -1.133 1.00 95.69 86 ARG A C 1
ATOM 660 O O . ARG A 1 86 ? -11.771 -0.897 -0.115 1.00 95.69 86 ARG A O 1
ATOM 667 N N . PRO A 1 87 ? -12.755 -1.479 -2.051 1.00 95.69 87 PRO A N 1
ATOM 668 C CA . PRO A 1 87 ? -12.588 -2.913 -1.849 1.00 95.69 87 PRO A CA 1
ATOM 669 C C . PRO A 1 87 ? -11.115 -3.341 -1.768 1.00 95.69 87 PRO A C 1
ATOM 671 O O . PRO A 1 87 ? -10.222 -2.736 -2.369 1.00 95.69 87 PRO A O 1
ATOM 674 N N . GLY A 1 88 ? -10.873 -4.453 -1.070 1.00 94.62 88 GLY A N 1
ATOM 675 C CA . GLY A 1 88 ? -9.536 -5.017 -0.892 1.00 94.62 88 GLY A CA 1
ATOM 676 C C . GLY A 1 88 ? -8.640 -4.107 -0.050 1.00 94.62 88 GLY A C 1
ATOM 677 O O . GLY A 1 88 ? -9.067 -3.590 0.976 1.00 94.62 88 GLY A O 1
ATOM 678 N N . LEU A 1 89 ? -7.392 -3.916 -0.486 1.00 93.62 89 LEU A N 1
ATOM 679 C CA . LEU A 1 89 ? -6.471 -2.965 0.150 1.00 93.62 89 LEU A CA 1
ATOM 680 C C . LEU A 1 89 ? -6.791 -1.499 -0.195 1.00 93.62 89 LEU A C 1
ATOM 682 O O . LEU A 1 89 ? -6.221 -0.599 0.413 1.00 93.62 89 LEU A O 1
ATOM 686 N N . GLY A 1 90 ? -7.676 -1.247 -1.167 1.00 95.31 90 GLY A N 1
ATOM 687 C CA . GLY A 1 90 ? -8.095 0.104 -1.539 1.00 95.31 90 GLY A CA 1
ATOM 688 C C . GLY A 1 90 ? -7.004 0.973 -2.176 1.00 95.31 90 GLY A C 1
ATOM 689 O O . GLY A 1 90 ? -7.080 2.196 -2.040 1.00 95.31 90 GLY A O 1
ATOM 690 N N . ILE A 1 91 ? -6.024 0.350 -2.844 1.00 96.75 91 ILE A N 1
ATOM 691 C CA . ILE A 1 91 ? -4.872 0.993 -3.494 1.00 96.75 91 ILE A CA 1
ATOM 692 C C . ILE A 1 91 ? -4.704 0.533 -4.947 1.00 96.75 91 ILE A C 1
ATOM 694 O O . ILE A 1 91 ? -4.988 -0.620 -5.286 1.00 96.75 91 ILE A O 1
ATOM 698 N N . THR A 1 92 ? -4.167 1.414 -5.782 1.00 97.69 92 THR A N 1
ATOM 699 C CA . THR A 1 92 ? -3.740 1.156 -7.156 1.00 97.69 92 THR A CA 1
ATOM 700 C C . THR A 1 92 ? -2.289 1.604 -7.350 1.00 97.69 92 THR A C 1
ATOM 702 O O . THR A 1 92 ? -1.835 2.567 -6.737 1.00 97.69 92 THR A O 1
ATOM 705 N N . LEU A 1 93 ? -1.516 0.855 -8.151 1.00 98.25 93 LEU A N 1
ATOM 706 C CA . LEU A 1 93 ? -0.099 1.158 -8.393 1.00 98.25 93 LEU A CA 1
ATOM 707 C C . LEU A 1 93 ? 0.040 2.405 -9.261 1.00 98.25 93 LEU A C 1
ATOM 709 O O . LEU A 1 93 ? -0.555 2.459 -10.338 1.00 98.25 93 LEU A O 1
ATOM 713 N N . SER A 1 94 ? 0.893 3.334 -8.835 1.00 98.56 94 SER A N 1
ATOM 714 C CA . SER A 1 94 ? 1.150 4.557 -9.586 1.00 98.56 94 SER A CA 1
ATOM 715 C C . SER A 1 94 ? 2.060 4.343 -10.792 1.00 98.56 94 SER A C 1
ATOM 717 O O . SER A 1 94 ? 2.825 3.373 -10.860 1.00 98.56 94 SER A O 1
ATOM 719 N N . GLU A 1 95 ? 2.068 5.307 -11.715 1.00 98.50 95 GLU A N 1
ATOM 720 C CA . GLU A 1 95 ? 3.029 5.313 -12.829 1.00 98.50 95 GLU A CA 1
ATOM 721 C C . GLU A 1 95 ? 4.481 5.338 -12.323 1.00 98.50 95 GLU A C 1
ATOM 723 O O . GLU A 1 95 ? 5.369 4.695 -12.880 1.00 98.50 95 GLU A O 1
ATOM 728 N N . ARG A 1 96 ? 4.736 6.004 -11.190 1.00 98.25 96 ARG A N 1
ATOM 729 C CA . ARG A 1 96 ? 6.061 6.005 -10.558 1.00 98.25 96 ARG A CA 1
ATOM 730 C C . ARG A 1 96 ? 6.461 4.620 -10.056 1.00 98.25 96 ARG A C 1
ATOM 732 O O . ARG A 1 96 ? 7.628 4.258 -10.174 1.00 98.25 96 ARG A O 1
ATOM 739 N N . CYS A 1 97 ? 5.525 3.843 -9.511 1.00 98.56 97 CYS A N 1
ATOM 740 C CA . CYS A 1 97 ? 5.795 2.456 -9.140 1.00 98.56 97 CYS A CA 1
ATOM 741 C C . CYS A 1 97 ? 6.208 1.631 -10.369 1.00 98.56 97 CYS A C 1
ATOM 743 O O . CYS A 1 97 ? 7.192 0.891 -10.310 1.00 98.56 97 CYS A O 1
ATOM 745 N N . ARG A 1 98 ? 5.529 1.829 -11.508 1.00 98.00 98 ARG A N 1
ATOM 746 C CA . ARG A 1 98 ? 5.904 1.196 -12.784 1.00 98.00 98 ARG A CA 1
ATOM 747 C C . ARG A 1 98 ? 7.300 1.613 -13.237 1.00 98.00 98 ARG A C 1
ATOM 749 O O . ARG A 1 98 ? 8.117 0.746 -13.523 1.00 98.00 98 ARG A O 1
ATOM 756 N N . ALA A 1 99 ? 7.605 2.908 -13.212 1.00 98.31 99 ALA A N 1
ATOM 757 C CA . ALA A 1 99 ? 8.911 3.434 -13.611 1.00 98.31 99 ALA A CA 1
ATOM 758 C C . ALA A 1 99 ? 10.073 2.951 -12.720 1.00 98.31 99 ALA A C 1
ATOM 760 O O . ALA A 1 99 ? 11.208 2.868 -13.182 1.00 98.31 99 ALA A O 1
ATOM 761 N N . LEU A 1 100 ? 9.803 2.636 -11.448 1.00 98.00 100 LEU A N 1
ATOM 762 C CA . LEU A 1 100 ? 10.786 2.107 -10.494 1.00 98.00 100 LEU A CA 1
ATOM 763 C C . LEU A 1 100 ? 10.861 0.571 -10.476 1.00 98.00 100 LEU A C 1
ATOM 765 O O . LEU A 1 100 ? 11.622 0.009 -9.689 1.00 98.00 100 LEU A O 1
ATOM 769 N N . THR A 1 101 ? 10.074 -0.121 -11.302 1.00 98.19 101 THR A N 1
ATOM 770 C CA . THR A 1 101 ? 10.086 -1.585 -11.357 1.00 98.19 101 THR A CA 1
ATOM 771 C C . THR A 1 101 ? 11.339 -2.069 -12.088 1.00 98.19 101 THR A C 1
ATOM 773 O O . THR A 1 101 ? 11.465 -1.869 -13.293 1.00 98.19 101 THR A O 1
ATOM 776 N N . SER A 1 102 ? 12.252 -2.732 -11.372 1.00 98.50 102 SER A N 1
ATOM 777 C CA . SER A 1 102 ? 13.477 -3.290 -11.968 1.00 98.50 102 SER A CA 1
ATOM 778 C C . SER A 1 102 ? 13.241 -4.601 -12.721 1.00 98.50 102 SER A C 1
ATOM 780 O O . SER A 1 102 ? 13.831 -4.808 -13.773 1.00 98.50 102 SER A O 1
ATOM 782 N N . ASP A 1 103 ? 12.367 -5.469 -12.201 1.00 98.38 103 ASP A N 1
ATOM 783 C CA . ASP A 1 103 ? 12.104 -6.804 -12.744 1.00 98.38 103 ASP A CA 1
ATOM 784 C C . ASP A 1 103 ? 10.607 -7.123 -12.692 1.00 98.38 103 ASP A C 1
ATOM 786 O O . ASP A 1 103 ? 9.902 -6.744 -11.754 1.00 98.38 103 ASP A O 1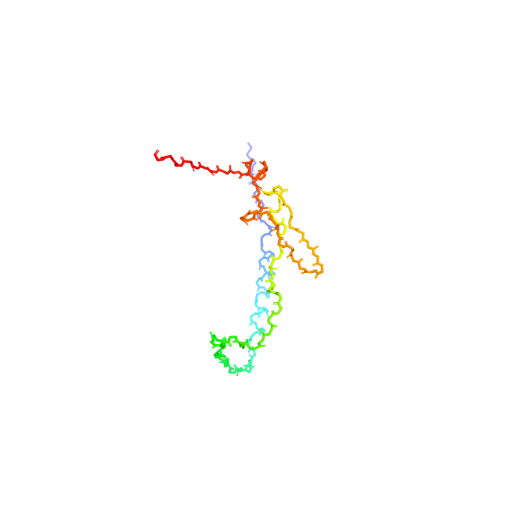
ATOM 790 N N . SER A 1 104 ? 10.110 -7.861 -13.686 1.00 97.25 104 SER A N 1
ATOM 791 C CA . SER A 1 104 ? 8.749 -8.402 -13.670 1.00 97.25 104 SER A CA 1
ATOM 792 C C . SER A 1 104 ? 8.648 -9.676 -14.506 1.00 97.25 104 SER A C 1
ATOM 794 O O . SER A 1 104 ? 9.330 -9.827 -15.519 1.00 97.25 104 SER A O 1
ATOM 796 N N . VAL A 1 105 ? 7.783 -10.599 -14.087 1.00 97.75 105 VAL A N 1
ATOM 797 C CA . VAL A 1 105 ? 7.458 -11.809 -14.845 1.00 97.75 105 VAL A CA 1
ATOM 798 C C . VAL A 1 105 ? 5.955 -12.046 -14.790 1.00 97.75 105 VAL A C 1
ATOM 800 O O . VAL A 1 105 ? 5.345 -11.992 -13.723 1.00 97.75 105 VAL A O 1
ATOM 803 N N . LEU A 1 106 ? 5.352 -12.303 -15.949 1.00 97.62 106 LEU A N 1
ATOM 804 C CA . LEU A 1 106 ? 3.965 -12.738 -16.050 1.00 97.62 106 LEU A CA 1
ATOM 805 C C . LEU A 1 106 ? 3.952 -14.213 -16.434 1.00 97.62 106 LEU A C 1
ATOM 807 O O . LEU A 1 106 ? 4.360 -14.574 -17.537 1.00 97.62 106 LEU A O 1
ATOM 811 N N . LEU A 1 107 ? 3.452 -15.055 -15.535 1.00 96.06 107 LEU A N 1
ATOM 812 C CA . LEU A 1 107 ? 3.211 -16.459 -15.836 1.00 96.06 107 LEU A CA 1
ATOM 813 C C . LEU A 1 107 ? 1.838 -16.592 -16.492 1.00 96.06 107 LEU A C 1
ATOM 815 O O . LEU A 1 107 ? 0.844 -16.083 -15.973 1.00 96.06 107 LEU A O 1
ATOM 819 N N . ARG A 1 108 ? 1.789 -17.266 -17.639 1.00 93.88 108 ARG A N 1
ATOM 820 C CA . ARG A 1 108 ? 0.540 -17.672 -18.286 1.00 93.88 108 ARG A CA 1
ATOM 821 C C . ARG A 1 108 ? 0.427 -19.190 -18.193 1.00 93.88 108 ARG A C 1
ATOM 823 O O . ARG A 1 108 ? 1.434 -19.874 -18.372 1.00 93.88 108 ARG A O 1
ATOM 830 N N . GLY A 1 109 ? -0.768 -19.662 -17.842 1.00 82.94 109 GLY A N 1
ATOM 831 C CA . GLY A 1 109 ? -1.133 -21.080 -17.881 1.00 82.94 109 GLY A CA 1
ATOM 832 C C . GLY A 1 109 ? -1.463 -21.545 -19.288 1.00 82.94 109 GLY A C 1
ATOM 833 O O . GLY A 1 109 ? -1.755 -20.670 -20.138 1.00 82.94 109 GLY A O 1
#

Radius of gyration: 30.18 Å; chains: 1; bounding box: 84×36×60 Å

pLDDT: mean 75.01, std 20.49, range [36.16, 98.56]